Protein AF-A0A6C0JIG3-F1 (afdb_monomer_lite)

Structure (mmCIF, N/CA/C/O backbone):
data_AF-A0A6C0JIG3-F1
#
_entry.id   AF-A0A6C0JIG3-F1
#
loop_
_atom_site.group_PDB
_atom_site.id
_atom_site.type_symbol
_atom_site.label_atom_id
_atom_site.label_alt_id
_atom_site.label_comp_id
_atom_site.label_asym_id
_atom_site.label_entity_id
_atom_site.label_seq_id
_atom_site.pdbx_PDB_ins_code
_atom_site.Cartn_x
_atom_site.Cartn_y
_atom_site.Cartn_z
_atom_site.occupancy
_atom_site.B_iso_or_equiv
_atom_site.auth_seq_id
_atom_site.auth_comp_id
_atom_site.auth_asym_id
_atom_site.auth_atom_id
_atom_site.pdbx_PDB_model_num
ATOM 1 N N . MET A 1 1 ? -17.000 24.665 31.510 1.00 44.09 1 MET A N 1
ATOM 2 C CA . MET A 1 1 ? -17.024 24.788 30.038 1.00 44.09 1 MET A CA 1
ATOM 3 C C . MET A 1 1 ? -17.966 23.717 29.515 1.00 44.09 1 MET A C 1
ATOM 5 O O . MET A 1 1 ? -17.802 22.569 29.911 1.00 44.09 1 MET A O 1
ATOM 9 N N . PRO A 1 2 ? -19.022 24.093 28.784 1.00 41.81 2 PRO A N 1
ATOM 10 C CA . PRO A 1 2 ? -20.044 23.170 28.319 1.00 41.81 2 PRO A CA 1
ATOM 11 C C . PRO A 1 2 ? -19.535 22.381 27.107 1.00 41.81 2 PRO A C 1
ATOM 13 O O . PRO A 1 2 ? -19.015 22.970 26.168 1.00 41.81 2 PRO A O 1
ATOM 16 N N . GLY A 1 3 ? -19.743 21.065 27.125 1.00 48.44 3 GLY A N 1
ATOM 17 C CA . GLY A 1 3 ? -20.023 20.305 25.910 1.00 48.44 3 GLY A CA 1
ATOM 18 C C . GLY A 1 3 ? -18.887 20.130 24.908 1.00 48.44 3 GLY A C 1
ATOM 19 O O . GLY A 1 3 ? -19.113 20.348 23.719 1.00 48.44 3 GLY A O 1
ATOM 20 N N . GLU A 1 4 ? -17.745 19.584 25.330 1.00 50.34 4 GLU A N 1
ATOM 21 C CA . GLU A 1 4 ? -17.082 18.622 24.443 1.00 50.34 4 GLU A CA 1
ATOM 22 C C . GLU A 1 4 ? -18.027 17.424 24.323 1.00 50.34 4 GLU A C 1
ATOM 24 O O . GLU A 1 4 ? -18.017 16.474 25.104 1.00 50.34 4 GLU A O 1
ATOM 29 N N . THR A 1 5 ? -18.966 17.544 23.391 1.00 52.53 5 THR A N 1
ATOM 30 C CA . THR A 1 5 ? -19.684 16.407 22.846 1.00 52.53 5 THR A CA 1
ATOM 31 C C . THR A 1 5 ? -18.607 15.550 22.203 1.00 52.53 5 THR A C 1
ATOM 33 O O . THR A 1 5 ? -18.160 15.834 21.099 1.00 52.53 5 THR A O 1
ATOM 36 N N . GLU A 1 6 ? -18.103 14.560 22.943 1.00 56.22 6 GLU A N 1
ATOM 37 C CA . GLU A 1 6 ? -17.241 13.515 22.398 1.00 56.22 6 GLU A CA 1
ATOM 38 C C . GLU A 1 6 ? -18.009 12.870 21.245 1.00 56.22 6 GLU A C 1
ATOM 40 O O . GLU A 1 6 ? -18.857 12.001 21.443 1.00 56.22 6 GLU A O 1
ATOM 45 N N . VAL A 1 7 ? -17.738 13.343 20.029 1.00 58.38 7 VAL A N 1
ATOM 46 C CA . VAL A 1 7 ? -18.371 12.911 18.774 1.00 58.38 7 VAL A CA 1
ATOM 47 C C . VAL A 1 7 ? -18.266 11.387 18.602 1.00 58.38 7 VAL A C 1
ATOM 49 O O . VAL A 1 7 ? -19.066 10.767 17.909 1.00 58.38 7 VAL A O 1
ATOM 52 N N . THR A 1 8 ? -17.314 10.765 19.294 1.00 59.38 8 THR A N 1
ATOM 53 C CA . THR A 1 8 ? -17.017 9.335 19.295 1.00 59.38 8 THR A CA 1
ATOM 54 C C . THR A 1 8 ? -17.774 8.512 20.341 1.00 59.38 8 THR A C 1
ATOM 56 O O . THR A 1 8 ? -17.855 7.299 20.170 1.00 59.38 8 THR A O 1
ATOM 59 N N . LYS A 1 9 ? -18.388 9.109 21.378 1.00 63.12 9 LYS A N 1
ATOM 60 C CA . LYS A 1 9 ? -19.098 8.350 22.437 1.00 63.12 9 LYS A CA 1
ATOM 61 C C . LYS A 1 9 ? -20.338 7.596 21.942 1.00 63.12 9 LYS A C 1
ATOM 63 O O . LYS A 1 9 ? -20.803 6.686 22.620 1.00 63.12 9 LYS A O 1
ATOM 68 N N . GLY A 1 10 ? -20.886 7.989 20.791 1.00 67.50 10 GLY A N 1
ATOM 69 C CA . GLY A 1 10 ? -22.041 7.338 20.168 1.00 67.50 10 GLY A CA 1
ATOM 70 C C . GLY A 1 10 ? -21.694 6.216 19.185 1.00 67.50 10 GLY A C 1
ATOM 71 O O . GLY A 1 10 ? -22.605 5.574 18.670 1.00 67.50 10 GLY A O 1
ATOM 72 N N . ILE A 1 11 ? -20.411 5.991 18.891 1.00 79.19 11 ILE A N 1
ATOM 73 C CA . ILE A 1 11 ? -19.973 4.999 17.904 1.00 79.19 11 ILE A CA 1
ATOM 74 C C . ILE A 1 11 ? -19.642 3.702 18.642 1.00 79.19 11 ILE A C 1
ATOM 76 O O . ILE A 1 11 ? -18.869 3.714 19.598 1.00 79.19 11 ILE A O 1
ATOM 80 N N . SER A 1 12 ? -20.221 2.578 18.214 1.00 83.88 12 SER A N 1
ATOM 81 C CA . SER A 1 12 ? -19.891 1.285 18.812 1.00 83.88 12 SER A CA 1
ATOM 82 C C . SER A 1 12 ? -18.453 0.882 18.477 1.00 83.88 12 SER A C 1
ATOM 84 O O . SER A 1 12 ? -17.951 1.141 17.381 1.00 83.88 12 SER A O 1
ATOM 86 N N . ASN A 1 13 ? -17.795 0.200 19.415 1.00 85.06 13 ASN A N 1
ATOM 87 C CA . ASN A 1 13 ? -16.442 -0.329 19.226 1.00 85.06 13 ASN A CA 1
ATOM 88 C C . ASN A 1 13 ? -16.331 -1.208 17.967 1.00 85.06 13 ASN A C 1
ATOM 90 O O . ASN A 1 13 ? -15.319 -1.160 17.275 1.00 85.06 13 ASN A O 1
ATOM 94 N N . GLU A 1 14 ? -17.387 -1.958 17.641 1.00 86.19 14 GLU A N 1
ATOM 95 C CA . GLU A 1 14 ? -17.478 -2.782 16.429 1.00 86.19 14 GLU A CA 1
ATOM 96 C C . GLU A 1 14 ? -17.351 -1.941 15.152 1.00 86.19 14 GLU A C 1
ATOM 98 O O . GLU A 1 14 ? -16.545 -2.266 14.286 1.00 86.19 14 GLU A O 1
ATOM 103 N N . VAL A 1 15 ? -18.046 -0.799 15.076 1.00 89.25 15 VAL A N 1
ATOM 104 C CA . VAL A 1 15 ? -17.980 0.105 13.914 1.00 89.25 15 VAL A CA 1
ATOM 105 C C . VAL A 1 15 ? -16.573 0.680 13.730 1.00 89.25 15 VAL A C 1
ATOM 107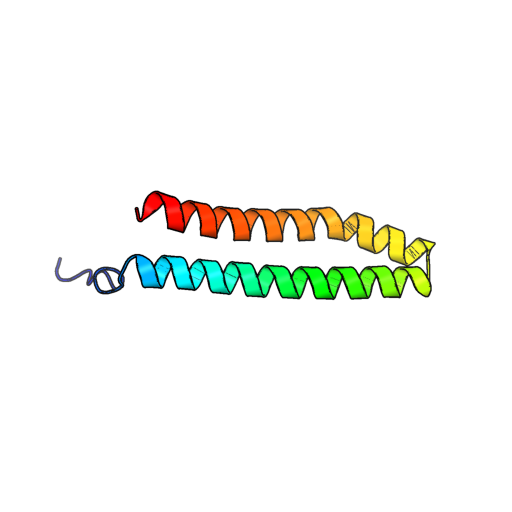 O O . VAL A 1 15 ? -16.109 0.840 12.601 1.00 89.25 15 VAL A O 1
ATOM 110 N N . VAL A 1 16 ? -15.864 0.971 14.826 1.00 86.75 16 VAL A N 1
ATOM 111 C CA . VAL A 1 16 ? -14.477 1.460 14.760 1.00 86.75 16 VAL A CA 1
ATOM 112 C C . VAL A 1 16 ? -13.537 0.374 14.230 1.00 86.75 16 VAL A C 1
ATOM 114 O O . VAL A 1 16 ? -12.692 0.655 13.379 1.00 86.75 16 VAL A O 1
ATOM 117 N N . VAL A 1 17 ? -13.692 -0.866 14.697 1.00 89.38 17 VAL A N 1
ATOM 118 C CA . VAL A 1 17 ? -12.888 -2.003 14.223 1.00 89.38 17 VAL A CA 1
ATOM 119 C C . VAL A 1 17 ? -13.160 -2.285 12.743 1.00 89.38 17 VAL A C 1
ATOM 121 O O . VAL A 1 17 ? -12.207 -2.442 11.975 1.00 89.38 17 VAL A O 1
ATOM 124 N N . ASP A 1 18 ? -14.425 -2.266 12.320 1.00 92.06 18 ASP A N 1
ATOM 125 C CA . ASP A 1 18 ? -14.819 -2.459 10.919 1.00 92.06 18 ASP A CA 1
ATOM 126 C C . ASP A 1 18 ? -14.248 -1.367 10.008 1.00 92.06 18 ASP A C 1
ATOM 128 O O . ASP A 1 18 ? -13.745 -1.656 8.919 1.00 92.06 18 ASP A O 1
ATOM 132 N N . TYR A 1 19 ? -14.242 -0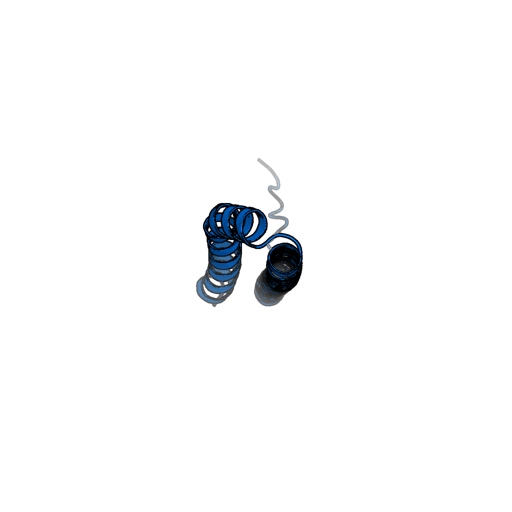.111 10.463 1.00 92.56 19 TYR A N 1
ATOM 133 C CA . TYR A 1 19 ? -13.622 0.992 9.728 1.00 92.56 19 TYR A CA 1
ATOM 134 C C . TYR A 1 19 ? -12.127 0.743 9.472 1.00 92.56 19 TYR A C 1
ATOM 136 O O . 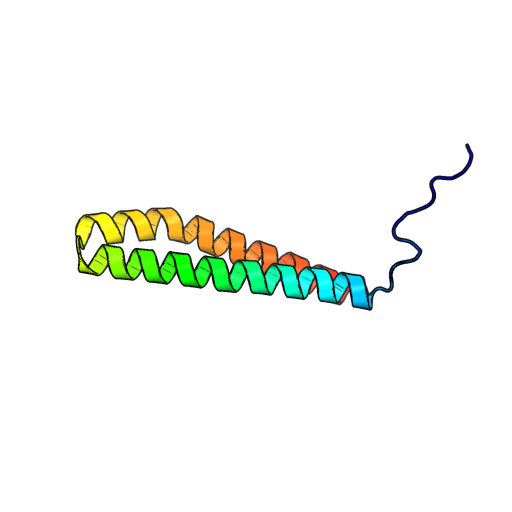TYR A 1 19 ? -11.658 0.865 8.334 1.00 92.56 19 TYR A O 1
ATOM 144 N N . PHE A 1 20 ? -11.369 0.351 10.502 1.00 92.81 20 PHE A N 1
ATOM 145 C CA . PHE A 1 20 ? -9.943 0.051 10.340 1.00 92.81 20 PHE A CA 1
ATOM 146 C C . PHE A 1 20 ? -9.694 -1.217 9.522 1.00 92.81 20 PHE A C 1
ATOM 148 O O . PHE A 1 20 ? -8.706 -1.271 8.786 1.00 92.81 20 PHE A O 1
ATOM 155 N N . TYR A 1 21 ? -10.589 -2.205 9.590 1.00 93.06 21 TYR A N 1
ATOM 156 C CA . TYR A 1 21 ? -10.536 -3.383 8.727 1.00 93.06 21 TYR A CA 1
ATOM 157 C C . TYR A 1 21 ? -10.703 -3.009 7.249 1.00 93.06 21 TYR A C 1
ATOM 159 O O . TYR A 1 21 ? -9.881 -3.403 6.419 1.00 93.06 21 TYR A O 1
ATOM 167 N N . ILE A 1 22 ? -11.713 -2.196 6.916 1.00 95.38 22 ILE A N 1
ATOM 168 C CA . ILE A 1 22 ? -11.947 -1.714 5.546 1.00 95.38 22 ILE A CA 1
ATOM 169 C C . ILE A 1 22 ? -10.745 -0.900 5.055 1.00 95.38 22 ILE A C 1
ATOM 171 O O . ILE A 1 22 ? -10.272 -1.109 3.937 1.00 95.38 22 ILE A O 1
ATOM 175 N N . MET A 1 23 ? -10.205 -0.008 5.893 1.00 93.75 23 MET A N 1
ATOM 176 C CA . MET A 1 23 ? -9.008 0.768 5.556 1.00 93.75 23 MET A CA 1
ATOM 177 C C . MET A 1 23 ? -7.796 -0.127 5.287 1.00 93.75 23 MET A C 1
ATOM 179 O O . MET A 1 23 ? -7.114 0.058 4.277 1.00 93.75 23 MET A O 1
ATOM 183 N N . PHE A 1 24 ? -7.550 -1.124 6.142 1.00 93.81 24 PHE A N 1
ATOM 184 C CA . PHE A 1 24 ? -6.495 -2.113 5.929 1.00 93.81 24 PHE A CA 1
ATOM 185 C C . PHE A 1 24 ? -6.682 -2.860 4.604 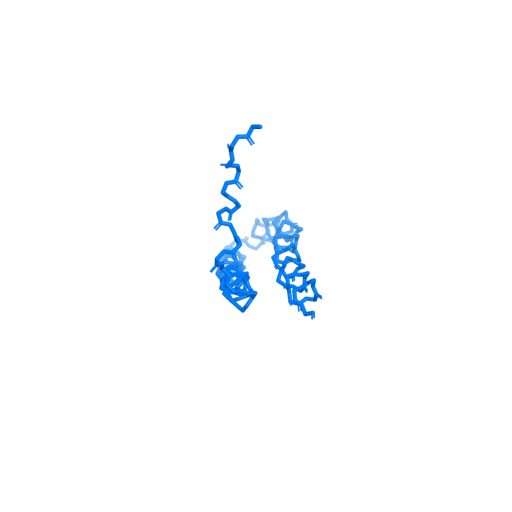1.00 93.81 24 PHE A C 1
ATOM 187 O O . PHE A 1 24 ? -5.724 -3.021 3.847 1.00 93.81 24 PHE A O 1
ATOM 194 N N . TRP A 1 25 ? -7.914 -3.255 4.288 1.00 95.81 25 TRP A N 1
ATOM 195 C CA . TRP A 1 25 ? -8.228 -3.969 3.055 1.00 95.81 25 TRP A CA 1
ATOM 196 C C . TRP A 1 25 ? -7.973 -3.116 1.803 1.00 95.81 25 TRP A C 1
ATOM 198 O O . TRP A 1 25 ? -7.312 -3.575 0.870 1.00 95.81 25 TRP A O 1
ATOM 208 N N . ILE A 1 26 ? -8.414 -1.851 1.799 1.00 97.00 26 ILE A N 1
ATOM 209 C CA . ILE A 1 26 ? -8.174 -0.895 0.700 1.00 97.00 26 ILE A CA 1
ATOM 210 C C . ILE A 1 26 ? -6.674 -0.681 0.480 1.00 97.00 26 ILE A C 1
ATOM 212 O O . ILE A 1 26 ? -6.200 -0.723 -0.661 1.00 97.00 26 ILE A O 1
ATOM 216 N N . VAL A 1 27 ? -5.921 -0.474 1.565 1.00 96.50 27 VAL A N 1
ATOM 217 C CA . VAL A 1 27 ? -4.462 -0.333 1.503 1.00 96.50 27 VAL A CA 1
ATOM 218 C C . VAL A 1 27 ? -3.836 -1.600 0.925 1.00 96.50 27 VAL A C 1
ATOM 220 O O . VAL A 1 27 ? -3.034 -1.507 -0.000 1.00 96.50 27 VAL A O 1
ATOM 223 N N . GLY A 1 28 ? -4.253 -2.779 1.394 1.00 96.12 28 GLY A N 1
ATOM 224 C CA . GLY A 1 28 ? -3.746 -4.062 0.915 1.00 96.12 28 GLY A CA 1
ATOM 225 C C . GLY A 1 28 ? -3.959 -4.284 -0.581 1.00 96.12 28 GLY A C 1
ATOM 226 O O . GLY A 1 28 ? -3.013 -4.629 -1.292 1.00 96.12 28 GLY A O 1
ATOM 227 N N . VAL A 1 29 ? -5.168 -4.020 -1.083 1.00 97.44 29 VAL A N 1
ATOM 228 C CA . VAL A 1 29 ? -5.470 -4.127 -2.520 1.00 97.44 29 VAL A CA 1
ATOM 229 C C . VAL A 1 29 ? -4.671 -3.118 -3.335 1.00 97.44 29 VAL A C 1
ATOM 231 O O . VAL A 1 29 ? -4.105 -3.474 -4.368 1.00 97.44 29 VAL A O 1
ATOM 234 N N . THR A 1 30 ? -4.568 -1.875 -2.866 1.00 96.12 30 THR A N 1
ATOM 235 C CA . THR A 1 30 ? -3.803 -0.834 -3.567 1.00 96.12 30 THR A CA 1
ATOM 236 C C . THR A 1 30 ? -2.319 -1.194 -3.638 1.00 96.12 30 THR A C 1
ATOM 238 O O . THR A 1 30 ? -1.716 -1.102 -4.707 1.00 96.12 30 THR A O 1
ATOM 241 N N . THR A 1 31 ? -1.731 -1.682 -2.540 1.00 95.38 31 THR A N 1
ATOM 242 C CA . THR A 1 31 ? -0.343 -2.162 -2.521 1.00 95.38 31 THR A CA 1
ATOM 243 C C . THR A 1 31 ? -0.139 -3.340 -3.472 1.00 95.38 31 THR A C 1
ATOM 245 O O . THR A 1 31 ? 0.848 -3.354 -4.206 1.00 95.38 31 THR A O 1
ATOM 248 N N . ALA A 1 32 ? -1.074 -4.295 -3.521 1.00 94.81 32 ALA A N 1
ATOM 249 C CA . ALA A 1 32 ? -1.001 -5.414 -4.459 1.00 94.81 32 ALA A CA 1
ATOM 250 C C . ALA A 1 32 ? -1.030 -4.944 -5.925 1.00 94.81 32 ALA A C 1
ATOM 252 O O . ALA A 1 32 ? -0.238 -5.421 -6.735 1.00 94.81 32 ALA A O 1
ATOM 253 N N . LEU A 1 33 ? -1.888 -3.974 -6.262 1.00 96.50 33 LEU A N 1
ATOM 254 C CA . LEU A 1 33 ? -1.945 -3.389 -7.606 1.00 96.50 33 LEU A CA 1
ATOM 255 C C . LEU A 1 33 ? -0.636 -2.691 -7.991 1.00 96.50 33 LEU A C 1
ATOM 257 O O . LEU A 1 33 ? -0.146 -2.893 -9.101 1.00 96.50 33 LEU A O 1
ATOM 261 N N . VAL A 1 34 ? -0.044 -1.911 -7.081 1.00 94.50 34 VAL A N 1
ATOM 262 C CA . VAL A 1 34 ? 1.261 -1.267 -7.320 1.00 94.50 34 VAL A CA 1
ATOM 263 C C . VAL A 1 34 ? 2.342 -2.318 -7.566 1.00 94.50 34 VAL A C 1
ATOM 265 O O . VAL A 1 34 ? 3.083 -2.214 -8.541 1.00 94.50 34 VAL A O 1
ATOM 268 N N . LEU A 1 35 ? 2.383 -3.371 -6.748 1.00 94.00 35 LEU A N 1
ATOM 269 C CA . LEU A 1 35 ? 3.365 -4.446 -6.884 1.00 94.00 35 LEU A CA 1
ATOM 270 C C . LEU A 1 35 ? 3.233 -5.175 -8.234 1.00 94.00 35 LEU A C 1
ATOM 272 O O . LEU A 1 35 ? 4.236 -5.468 -8.885 1.00 94.00 35 LEU A O 1
ATOM 276 N N . LEU A 1 36 ? 2.002 -5.411 -8.703 1.00 94.56 36 LEU A N 1
ATOM 277 C CA . LEU A 1 36 ? 1.743 -5.979 -10.032 1.00 94.56 36 LEU A CA 1
ATOM 278 C C . LEU A 1 36 ? 2.225 -5.059 -11.163 1.00 94.56 36 LEU A C 1
ATOM 280 O O . LEU A 1 36 ? 2.826 -5.542 -12.124 1.00 94.56 36 LEU A O 1
ATOM 284 N N . LEU A 1 37 ? 2.001 -3.745 -11.052 1.00 93.75 37 LEU A N 1
ATOM 285 C CA . LEU A 1 37 ? 2.491 -2.766 -12.030 1.00 93.75 37 LEU A CA 1
ATOM 286 C C . LEU A 1 37 ? 4.022 -2.712 -12.071 1.00 93.75 37 LEU A C 1
ATOM 288 O O . LEU A 1 37 ? 4.605 -2.594 -13.149 1.00 93.75 37 LEU A O 1
ATOM 292 N N . GLU A 1 38 ? 4.682 -2.836 -10.922 1.00 92.69 38 GLU A N 1
ATOM 293 C CA . GLU A 1 38 ? 6.143 -2.878 -10.840 1.00 92.69 38 GLU A CA 1
ATOM 294 C C . GLU A 1 38 ? 6.715 -4.157 -11.457 1.00 92.69 38 GLU A C 1
ATOM 296 O O . GLU A 1 38 ? 7.653 -4.078 -12.253 1.00 92.69 38 GLU A O 1
ATOM 301 N N . ILE A 1 39 ? 6.117 -5.320 -11.174 1.00 91.75 39 ILE A N 1
ATOM 302 C CA . ILE A 1 39 ? 6.482 -6.602 -11.803 1.00 91.75 39 ILE A CA 1
ATOM 303 C C . ILE A 1 39 ? 6.285 -6.534 -13.324 1.00 91.75 39 ILE A C 1
ATOM 305 O O . ILE A 1 39 ? 7.146 -6.966 -14.099 1.00 91.75 39 ILE A O 1
ATOM 309 N N . TYR A 1 40 ? 5.178 -5.946 -13.776 1.00 92.94 40 TYR A N 1
ATOM 310 C CA . TYR A 1 40 ? 4.950 -5.696 -15.196 1.00 92.94 40 TYR A CA 1
ATOM 311 C C . TYR A 1 40 ? 6.027 -4.767 -15.783 1.00 92.94 40 TYR A C 1
ATOM 313 O O . TYR A 1 40 ? 6.603 -5.058 -16.833 1.00 92.94 40 TYR A O 1
ATOM 321 N N . GLY A 1 41 ? 6.391 -3.700 -15.068 1.00 91.19 41 GLY A N 1
ATOM 322 C CA . GLY A 1 41 ? 7.484 -2.801 -15.440 1.00 91.19 41 GLY A CA 1
ATOM 323 C C . GLY A 1 41 ? 8.844 -3.502 -15.550 1.00 91.19 41 GLY A C 1
ATOM 324 O O . GLY A 1 41 ? 9.613 -3.205 -16.468 1.00 91.19 41 GLY A O 1
ATOM 325 N N . MET A 1 42 ? 9.130 -4.479 -14.682 1.00 92.62 42 MET A N 1
ATOM 326 C CA . MET A 1 42 ? 10.329 -5.322 -14.795 1.00 92.62 42 MET A CA 1
ATOM 327 C C . MET A 1 42 ? 10.330 -6.176 -16.060 1.00 92.62 42 MET A C 1
ATOM 329 O O . MET A 1 42 ? 11.396 -6.413 -16.622 1.00 92.62 42 MET A O 1
ATOM 333 N N . SER A 1 43 ? 9.160 -6.611 -16.527 1.00 92.25 43 SER A N 1
ATOM 334 C CA . SER A 1 43 ? 9.046 -7.418 -17.748 1.00 92.25 43 SER A CA 1
ATOM 335 C C . SER A 1 43 ? 9.394 -6.614 -19.006 1.00 92.25 43 SER A C 1
ATOM 337 O O . SER A 1 43 ? 9.916 -7.174 -19.965 1.00 92.25 43 SER A O 1
ATOM 339 N N . ILE A 1 44 ? 9.161 -5.294 -18.994 1.00 94.44 44 ILE A N 1
ATOM 340 C CA . ILE A 1 44 ? 9.499 -4.389 -20.108 1.00 94.44 44 ILE A CA 1
ATOM 341 C C . ILE A 1 44 ? 10.945 -3.887 -20.005 1.00 94.44 44 ILE A C 1
ATOM 343 O O . ILE A 1 44 ? 11.665 -3.837 -21.000 1.00 94.44 44 ILE A O 1
ATOM 347 N N . ALA A 1 45 ? 11.381 -3.486 -18.808 1.00 92.81 45 ALA A N 1
ATOM 348 C CA . ALA A 1 45 ? 12.697 -2.892 -18.586 1.00 92.81 45 ALA A CA 1
ATOM 349 C C . ALA A 1 45 ? 13.336 -3.442 -17.297 1.00 92.81 45 ALA A C 1
ATOM 351 O O . ALA A 1 45 ? 1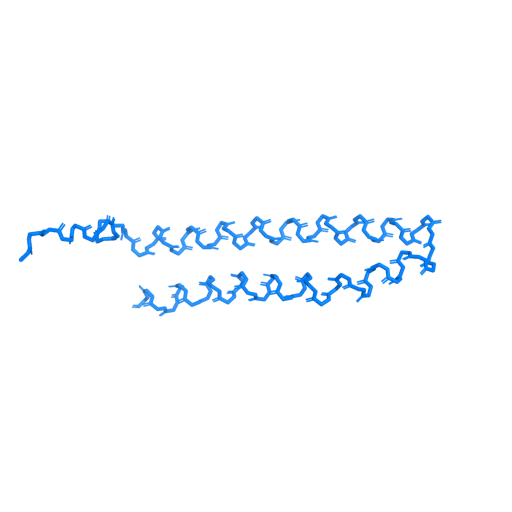3.317 -2.759 -16.271 1.00 92.81 45 ALA A O 1
ATOM 352 N N . PRO A 1 46 ? 13.971 -4.630 -17.335 1.00 90.75 46 PRO A N 1
ATOM 353 C CA . PRO A 1 46 ? 14.367 -5.371 -16.133 1.00 90.75 46 PRO A CA 1
ATOM 354 C C . PRO A 1 46 ? 15.232 -4.580 -15.150 1.00 90.75 46 PRO A C 1
ATOM 356 O O . PRO A 1 46 ? 14.927 -4.512 -13.963 1.00 90.75 46 PRO A O 1
ATOM 359 N N . LYS A 1 47 ? 16.284 -3.907 -15.638 1.00 92.12 47 LYS A N 1
ATOM 360 C CA . LYS A 1 47 ? 17.214 -3.149 -14.780 1.00 92.12 47 LYS A CA 1
ATOM 361 C C . LYS A 1 47 ? 16.545 -1.948 -14.105 1.00 92.12 47 LYS A C 1
ATOM 363 O O . LYS A 1 47 ? 16.790 -1.685 -12.933 1.00 92.12 47 LYS A O 1
ATOM 368 N N . ARG A 1 48 ? 15.700 -1.221 -14.845 1.00 89.81 48 ARG A N 1
ATOM 369 C CA . ARG A 1 48 ? 14.987 -0.043 -14.330 1.00 89.81 48 ARG A CA 1
ATOM 370 C C . ARG A 1 48 ? 13.838 -0.457 -13.414 1.00 89.81 48 ARG A C 1
ATOM 372 O O . ARG A 1 48 ? 13.690 0.127 -12.349 1.00 89.81 48 ARG A O 1
ATOM 379 N N . GLY A 1 49 ? 13.063 -1.467 -13.805 1.00 89.62 49 GLY A N 1
ATOM 380 C CA . GLY A 1 49 ? 11.960 -2.000 -13.009 1.00 89.62 49 GLY A CA 1
ATOM 381 C C . GLY A 1 49 ? 12.437 -2.558 -11.671 1.00 89.62 49 GLY A C 1
ATOM 382 O O . GLY A 1 49 ? 11.850 -2.242 -10.643 1.00 89.62 49 GLY A O 1
ATOM 383 N N . PHE A 1 50 ? 13.551 -3.296 -11.660 1.00 90.69 50 PHE A N 1
ATOM 384 C CA . PHE A 1 50 ? 14.131 -3.808 -10.419 1.00 90.69 50 PHE A CA 1
ATOM 385 C C . PHE A 1 50 ? 14.583 -2.682 -9.482 1.00 90.69 50 PHE A C 1
ATOM 387 O O . PHE A 1 50 ? 14.316 -2.743 -8.287 1.00 90.69 50 PHE A O 1
ATOM 394 N N . ALA A 1 51 ? 15.206 -1.623 -10.015 1.00 91.81 51 ALA A N 1
ATOM 395 C CA . ALA A 1 51 ? 15.603 -0.462 -9.217 1.00 91.81 51 ALA A CA 1
ATOM 396 C C . ALA A 1 51 ? 14.396 0.278 -8.610 1.00 91.81 51 ALA A C 1
ATOM 398 O O . ALA A 1 51 ? 14.452 0.680 -7.450 1.00 91.81 51 ALA A O 1
ATOM 399 N N . VAL A 1 52 ? 13.304 0.428 -9.371 1.00 91.00 52 VAL A N 1
ATOM 400 C CA . VAL A 1 52 ? 12.059 1.047 -8.883 1.00 91.00 52 VAL A CA 1
ATOM 401 C C . VAL A 1 52 ? 11.432 0.207 -7.772 1.00 91.00 52 VAL A C 1
ATOM 403 O O . VAL A 1 52 ? 11.145 0.751 -6.713 1.00 91.00 52 VAL A O 1
ATOM 406 N N . PHE A 1 53 ? 11.307 -1.105 -7.973 1.00 92.12 53 PHE A N 1
ATOM 407 C CA . PHE A 1 53 ? 10.779 -2.028 -6.965 1.00 92.12 53 PHE A CA 1
ATOM 408 C C . PHE A 1 53 ? 11.596 -2.033 -5.674 1.00 92.12 53 PHE A C 1
ATOM 410 O O . PHE A 1 53 ? 11.044 -2.026 -4.581 1.00 92.12 53 PHE A O 1
ATOM 417 N N . LEU A 1 54 ? 12.929 -2.017 -5.770 1.00 93.19 54 LEU A N 1
ATOM 418 C CA . LEU A 1 54 ? 13.778 -1.967 -4.579 1.00 93.19 54 LEU A CA 1
ATOM 419 C C . LEU A 1 54 ? 13.619 -0.650 -3.813 1.00 93.19 54 LEU A C 1
ATOM 421 O O . LEU A 1 54 ? 13.700 -0.647 -2.587 1.00 93.19 54 LEU A O 1
ATOM 425 N N . ALA A 1 55 ? 13.394 0.455 -4.526 1.00 91.44 55 ALA A N 1
ATOM 426 C CA . ALA A 1 55 ? 13.164 1.760 -3.919 1.00 91.44 55 ALA A CA 1
ATOM 427 C C . ALA A 1 55 ? 11.770 1.873 -3.279 1.00 91.44 55 ALA A C 1
ATOM 429 O O . ALA A 1 55 ? 11.633 2.522 -2.243 1.00 91.44 55 ALA A O 1
ATOM 430 N N . SER A 1 56 ? 10.747 1.248 -3.866 1.00 93.00 56 SER A N 1
ATOM 431 C CA . SER A 1 56 ? 9.364 1.307 -3.379 1.00 93.00 56 SER A CA 1
ATOM 432 C C . SER A 1 56 ? 9.038 0.245 -2.326 1.00 93.00 56 SER A C 1
ATOM 434 O O . SER A 1 56 ? 8.195 0.495 -1.463 1.00 93.00 56 SER A O 1
ATOM 436 N N . ALA A 1 57 ? 9.715 -0.908 -2.333 1.00 91.00 57 ALA A N 1
ATOM 437 C CA . ALA A 1 57 ? 9.448 -2.016 -1.416 1.00 91.00 57 ALA A CA 1
ATOM 438 C C . ALA A 1 57 ? 9.456 -1.614 0.074 1.00 91.00 57 ALA A C 1
ATOM 440 O O . ALA A 1 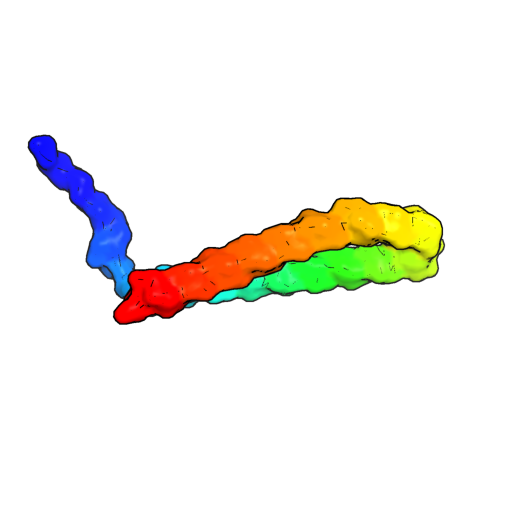57 ? 8.526 -2.012 0.781 1.00 91.00 57 ALA A O 1
ATOM 441 N N . PRO A 1 58 ? 10.407 -0.795 0.581 1.00 94.06 58 PRO A N 1
ATOM 442 C CA . PRO A 1 58 ? 10.369 -0.324 1.966 1.00 94.06 58 PRO A CA 1
ATOM 443 C C . PRO A 1 58 ? 9.113 0.495 2.274 1.00 94.06 58 PRO A C 1
ATOM 445 O O . PRO A 1 58 ? 8.502 0.320 3.326 1.00 94.06 58 PRO A O 1
ATOM 448 N N . THR A 1 59 ? 8.700 1.363 1.349 1.00 93.88 59 THR A N 1
ATOM 449 C CA . THR A 1 59 ? 7.495 2.183 1.504 1.00 93.88 59 THR A CA 1
ATOM 450 C C . THR A 1 59 ? 6.245 1.311 1.515 1.00 93.88 59 THR A C 1
ATOM 452 O O . THR A 1 59 ? 5.445 1.425 2.438 1.00 93.88 59 THR A O 1
ATOM 455 N N . LEU A 1 60 ? 6.107 0.392 0.554 1.00 93.31 60 LEU A N 1
ATOM 456 C CA . LEU A 1 60 ? 4.966 -0.527 0.479 1.00 93.31 60 LEU A CA 1
ATOM 457 C C . LEU A 1 60 ? 4.864 -1.405 1.731 1.00 93.31 60 LEU A C 1
ATOM 459 O O . LEU A 1 60 ? 3.771 -1.582 2.275 1.00 93.31 60 LEU A O 1
ATOM 463 N N . PHE A 1 61 ? 6.002 -1.899 2.226 1.00 94.56 61 PHE A N 1
ATOM 464 C CA . PHE A 1 61 ? 6.067 -2.669 3.463 1.00 94.56 61 PHE A CA 1
ATOM 465 C C . PHE A 1 61 ? 5.623 -1.845 4.675 1.00 94.56 61 PHE A C 1
ATOM 467 O O . PHE A 1 61 ? 4.762 -2.293 5.430 1.00 94.56 61 PHE A O 1
ATOM 474 N N . LEU A 1 62 ? 6.163 -0.634 4.853 1.00 96.19 62 LEU A N 1
ATOM 475 C CA . LEU A 1 62 ? 5.800 0.238 5.974 1.00 96.19 62 LEU A CA 1
ATOM 476 C C . LEU A 1 62 ? 4.322 0.636 5.936 1.00 96.19 62 LEU A C 1
ATOM 478 O O . LEU A 1 62 ? 3.670 0.649 6.978 1.00 96.19 62 LEU A O 1
ATOM 482 N N . THR A 1 63 ? 3.774 0.916 4.753 1.00 93.81 63 THR A N 1
ATOM 483 C CA . THR A 1 63 ? 2.356 1.249 4.586 1.00 93.81 63 THR A CA 1
ATOM 484 C C . THR A 1 63 ? 1.452 0.081 4.990 1.00 93.81 63 THR A C 1
ATOM 486 O O . THR A 1 63 ? 0.526 0.277 5.781 1.00 93.81 63 THR A O 1
ATOM 489 N N . LEU A 1 64 ? 1.743 -1.136 4.517 1.00 94.81 64 LEU A N 1
ATOM 490 C CA . LEU A 1 64 ? 1.010 -2.349 4.900 1.00 94.81 64 LEU A CA 1
ATOM 491 C C . LEU A 1 64 ? 1.137 -2.653 6.395 1.00 94.81 64 LEU A C 1
ATOM 493 O O . LEU A 1 64 ? 0.133 -2.919 7.056 1.00 94.81 64 LEU A O 1
ATOM 497 N N . ALA A 1 65 ? 2.358 -2.592 6.933 1.00 95.19 65 ALA A N 1
ATOM 498 C CA . ALA A 1 65 ? 2.629 -2.850 8.343 1.00 95.19 65 ALA A CA 1
ATOM 499 C C . ALA A 1 65 ? 1.892 -1.852 9.244 1.00 95.19 65 ALA A C 1
ATOM 501 O O . ALA A 1 65 ? 1.289 -2.256 10.235 1.00 95.19 65 ALA A O 1
ATOM 502 N N . ASN A 1 66 ? 1.876 -0.569 8.875 1.00 95.31 66 ASN A N 1
ATOM 503 C CA . ASN A 1 66 ? 1.161 0.465 9.616 1.00 95.31 66 ASN A CA 1
ATOM 504 C C . ASN A 1 66 ? -0.360 0.257 9.575 1.00 95.31 66 ASN A C 1
ATOM 506 O O . ASN A 1 66 ? -1.018 0.329 10.611 1.00 95.31 66 ASN A O 1
ATOM 510 N N . ALA A 1 67 ? -0.928 -0.053 8.406 1.00 93.00 67 ALA A N 1
ATOM 511 C CA . ALA A 1 67 ? -2.360 -0.327 8.286 1.00 93.00 67 ALA A CA 1
ATOM 512 C C . ALA A 1 67 ? -2.776 -1.574 9.091 1.00 93.00 67 ALA A C 1
ATOM 514 O O . ALA A 1 67 ? -3.775 -1.544 9.811 1.00 93.00 67 ALA A O 1
ATOM 515 N N . ALA A 1 68 ? -1.972 -2.642 9.037 1.00 92.88 68 ALA A N 1
ATOM 516 C CA . ALA A 1 68 ? -2.183 -3.844 9.841 1.00 92.88 68 ALA A CA 1
ATOM 517 C C . ALA A 1 68 ? -2.062 -3.553 11.344 1.00 92.88 68 ALA A C 1
ATOM 519 O O . ALA A 1 68 ? -2.872 -4.033 12.136 1.00 92.88 68 ALA A O 1
ATOM 520 N N . PHE A 1 69 ? -1.077 -2.743 11.740 1.00 94.56 69 PHE A N 1
ATOM 521 C CA . PHE A 1 69 ? -0.874 -2.343 13.128 1.00 94.56 69 PHE A CA 1
ATOM 522 C C . PHE A 1 69 ? -2.073 -1.566 13.676 1.00 94.56 69 PHE A C 1
ATOM 524 O O . PHE A 1 69 ? -2.554 -1.899 14.756 1.00 94.56 69 PHE A O 1
ATOM 531 N N . LEU A 1 70 ? -2.600 -0.591 12.927 1.00 93.12 70 LEU A N 1
ATOM 532 C CA . LEU A 1 70 ? -3.782 0.181 13.329 1.00 93.12 70 LEU A CA 1
ATOM 533 C C . LEU A 1 70 ? -5.022 -0.704 13.485 1.00 93.12 70 LEU A C 1
ATOM 535 O O . LEU A 1 70 ? -5.732 -0.591 14.484 1.00 93.12 70 LEU A O 1
ATOM 539 N N . TYR A 1 71 ? -5.244 -1.633 12.552 1.00 91.75 71 TYR A N 1
ATOM 540 C CA . TYR A 1 71 ? -6.327 -2.606 12.670 1.00 91.75 71 TYR A CA 1
ATOM 541 C C . TYR A 1 71 ? -6.173 -3.480 13.924 1.00 91.75 71 TYR A C 1
ATOM 543 O O . TYR A 1 71 ? -7.094 -3.550 14.738 1.00 91.75 71 TYR A O 1
ATOM 551 N N . ILE A 1 72 ? -4.998 -4.081 14.146 1.00 90.88 72 ILE A N 1
ATOM 552 C CA . ILE A 1 72 ? -4.742 -4.928 15.324 1.00 90.88 72 ILE A CA 1
ATOM 553 C C . ILE A 1 72 ? -4.889 -4.133 16.623 1.00 90.88 72 ILE A C 1
ATOM 555 O O . ILE A 1 72 ? -5.465 -4.640 17.586 1.00 90.88 72 ILE A O 1
ATOM 559 N N . LEU A 1 73 ? -4.373 -2.902 16.662 1.00 91.62 73 LEU A N 1
ATOM 560 C CA . LEU A 1 73 ? -4.474 -2.031 17.827 1.00 91.62 73 LEU A CA 1
ATOM 561 C C . LEU A 1 73 ? -5.935 -1.702 18.121 1.00 91.62 73 LEU A C 1
ATOM 563 O O . LEU A 1 73 ? -6.349 -1.856 19.265 1.00 91.62 73 LEU A O 1
ATOM 567 N N . SER A 1 74 ? -6.733 -1.352 17.107 1.00 88.44 74 SER A N 1
ATOM 568 C CA . SER A 1 74 ? -8.170 -1.110 17.286 1.00 88.44 74 SER A CA 1
ATOM 569 C C . SER A 1 74 ? -8.895 -2.354 17.813 1.00 88.44 74 SER A C 1
ATOM 571 O O . SER A 1 74 ? -9.625 -2.273 18.795 1.00 88.44 74 SER A O 1
ATOM 573 N N . ALA A 1 75 ? -8.606 -3.532 17.253 1.00 85.81 75 ALA A N 1
ATOM 574 C CA . ALA A 1 75 ? -9.242 -4.787 17.643 1.00 85.81 75 ALA A CA 1
ATOM 575 C C . ALA A 1 75 ? -8.851 -5.264 19.054 1.00 85.81 75 ALA A C 1
ATOM 577 O O . ALA A 1 75 ? -9.597 -6.022 19.676 1.00 85.81 75 ALA A O 1
ATOM 578 N N . ARG A 1 76 ? -7.672 -4.866 19.553 1.00 84.56 76 ARG A N 1
ATOM 579 C CA . ARG A 1 76 ? -7.188 -5.221 20.898 1.00 84.56 76 ARG A CA 1
ATOM 580 C C . ARG A 1 76 ? -7.513 -4.180 21.959 1.00 84.56 76 ARG A C 1
ATOM 582 O O . ARG A 1 76 ? -7.740 -4.569 23.092 1.00 84.56 76 ARG A O 1
ATOM 589 N N . ALA A 1 77 ? -7.489 -2.896 21.619 1.00 79.50 77 ALA A N 1
ATOM 590 C CA . ALA A 1 77 ? -7.740 -1.811 22.565 1.00 79.50 77 ALA A CA 1
ATOM 591 C C . ALA A 1 77 ? -9.234 -1.616 22.861 1.00 79.50 77 ALA A C 1
ATOM 593 O O . ALA A 1 77 ? -9.576 -1.045 23.890 1.00 79.50 77 ALA A O 1
ATOM 594 N N . LEU A 1 78 ? -10.108 -2.055 21.949 1.00 70.94 78 LEU A N 1
ATOM 595 C CA . LEU A 1 78 ? -11.562 -1.905 22.059 1.00 70.94 78 LEU A CA 1
ATOM 596 C C . LEU A 1 78 ? -12.286 -3.186 22.519 1.00 70.94 78 LEU A C 1
ATOM 598 O O . LEU A 1 78 ? -13.517 -3.177 22.616 1.00 70.94 78 LEU A O 1
ATOM 602 N N . LYS A 1 79 ? -11.534 -4.264 22.780 1.00 57.81 79 LYS A N 1
ATOM 603 C CA . LYS A 1 79 ? -11.987 -5.458 23.509 1.00 57.81 79 LYS A CA 1
ATOM 604 C C . LYS A 1 79 ? -11.768 -5.267 25.002 1.00 57.81 79 LYS A C 1
ATOM 606 O O . LYS A 1 79 ? -12.654 -5.711 25.759 1.00 57.81 79 LYS A O 1
#

Radius of gyration: 18.54 Å; chains: 1; bounding box: 39×32×50 Å

Organism: NCBI:txid1070528

Foldseek 3Di:
DDDPPVVCPPPALVNVLVVLVVVLVVLVVVLVVVVVVLVVVCVVPVVVSVVVCVVCVVVSVVSNVVSVVSSVCSVVVND

Sequence (79 aa):
MPGETEVTKGISNEVVVDYFYIMFWIVGVTTALVLLLEIYGMSIAPKRGFAVFLASAPTLFLTLANAAFLYILSARALK

Secondary structure (DSSP, 8-state):
------TTTTS-HHHHHHHHHHHHHHHHHHHHHHHHHHHHHHHH-HHHHHHHHHHHHHHHHHHHHHHHHHHHHHHHH--

pLDDT: mean 86.59, std 13.84, range [41.81, 97.44]